Protein AF-A0A925U7J2-F1 (afdb_monomer_lite)

Foldseek 3Di:
DLVVCLVVLCVQLVQLQVQLVCLVVPVQGPDDRDDDPVVVVCVVVVHDPSVCSVVSNVSSVVSVVVNVVSPDPDDPPPD

Radius of gyration: 15.02 Å; chains: 1; bounding box: 40×24×40 Å

pLDDT: mean 92.62, std 7.79, range [54.38, 98.0]

Secondary structure (DSSP, 8-state):
-HHHHHHHHHHHHHHHHHHHHHHHHHSS-SSSSSPPTTHHHHHHTT--GGG-HHHHHHHHHHHHHHHHHHHS---GGG-

Structure (mmCIF, N/CA/C/O backbone):
data_AF-A0A925U7J2-F1
#
_entry.id   AF-A0A925U7J2-F1
#
loop_
_atom_site.group_PDB
_atom_site.id
_atom_site.type_symbol
_atom_site.label_atom_id
_atom_site.label_alt_id
_atom_site.label_comp_id
_atom_site.label_asym_id
_atom_site.label_entity_id
_atom_site.label_seq_id
_atom_site.pdbx_PDB_ins_code
_atom_site.Cartn_x
_atom_site.Cartn_y
_atom_site.Cartn_z
_atom_site.occupancy
_atom_site.B_iso_or_equiv
_atom_site.auth_seq_id
_atom_site.auth_comp_id
_atom_site.auth_asym_id
_atom_site.auth_atom_id
_atom_site.pdbx_PDB_model_num
ATOM 1 N N . MET A 1 1 ? -5.454 -8.375 20.348 1.00 84.62 1 MET A N 1
ATOM 2 C CA . MET A 1 1 ? -5.590 -8.688 18.903 1.00 84.62 1 MET A CA 1
ATOM 3 C C . MET A 1 1 ? -5.873 -7.469 18.030 1.00 84.62 1 MET A C 1
ATOM 5 O O . MET A 1 1 ? -5.137 -7.277 17.075 1.00 84.62 1 MET A O 1
ATOM 9 N N . LYS A 1 2 ? -6.862 -6.615 18.347 1.00 89.50 2 LYS A N 1
ATOM 10 C CA . LYS A 1 2 ? -7.252 -5.460 17.503 1.00 89.50 2 LYS A CA 1
ATOM 11 C C . LYS A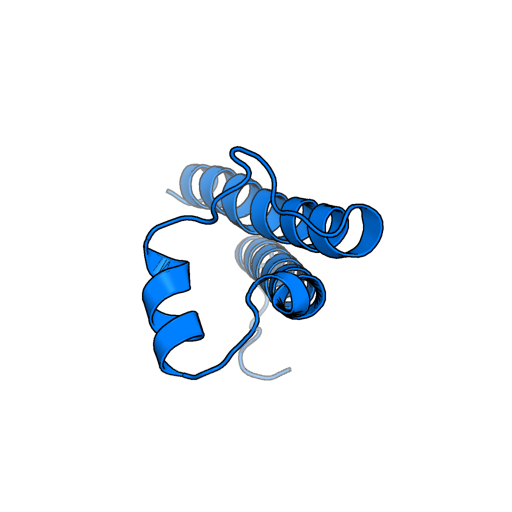 1 2 ? -6.097 -4.498 17.168 1.00 89.50 2 LYS A C 1
ATOM 13 O O . LYS A 1 2 ? -5.932 -4.118 16.016 1.00 89.50 2 LYS A O 1
ATOM 18 N N . ILE A 1 3 ? -5.242 -4.189 18.147 1.00 95.81 3 ILE A N 1
ATOM 19 C CA . ILE A 1 3 ? -4.047 -3.345 17.951 1.00 95.81 3 ILE A CA 1
ATOM 20 C C . ILE A 1 3 ? -3.051 -3.992 16.979 1.00 95.81 3 ILE A C 1
ATOM 22 O O . ILE A 1 3 ? -2.614 -3.343 16.038 1.00 95.81 3 ILE A O 1
ATOM 26 N N . LEU A 1 4 ? -2.737 -5.282 17.149 1.00 97.19 4 LEU A N 1
ATOM 27 C CA . LEU A 1 4 ? -1.850 -6.008 16.233 1.00 97.19 4 LEU A CA 1
ATOM 28 C C . LEU A 1 4 ? -2.405 -6.009 14.801 1.00 97.19 4 LEU A C 1
ATOM 30 O O . LEU A 1 4 ? -1.680 -5.688 13.866 1.00 97.19 4 LEU A O 1
ATOM 34 N N . ILE A 1 5 ? -3.702 -6.298 14.644 1.00 95.75 5 ILE A N 1
ATOM 35 C CA . ILE A 1 5 ? -4.396 -6.235 13.347 1.00 95.75 5 ILE A CA 1
ATOM 36 C C . ILE A 1 5 ? -4.294 -4.830 12.746 1.00 95.75 5 ILE A C 1
ATOM 38 O O . ILE A 1 5 ? -4.141 -4.691 11.541 1.00 95.75 5 ILE A O 1
ATOM 42 N N . THR A 1 6 ? -4.316 -3.792 13.578 1.00 96.38 6 THR A N 1
ATOM 43 C CA . THR A 1 6 ? -4.190 -2.402 13.127 1.00 96.38 6 THR A CA 1
ATOM 44 C C . THR A 1 6 ? -2.803 -2.080 12.617 1.00 96.38 6 THR A C 1
ATOM 46 O O . THR A 1 6 ? -2.678 -1.483 11.554 1.00 96.38 6 THR A O 1
ATOM 49 N N . ILE A 1 7 ? -1.764 -2.519 13.325 1.00 97.69 7 ILE A N 1
ATOM 50 C CA . ILE A 1 7 ? -0.378 -2.334 12.885 1.00 97.69 7 ILE A CA 1
ATOM 51 C C . ILE A 1 7 ? -0.156 -3.061 11.556 1.00 97.69 7 ILE A C 1
ATOM 53 O O . ILE A 1 7 ? 0.292 -2.451 10.590 1.00 97.69 7 ILE A O 1
ATOM 57 N N . LEU A 1 8 ? -0.538 -4.340 11.477 1.00 97.50 8 LEU A N 1
ATOM 58 C CA . LEU A 1 8 ? -0.437 -5.121 10.241 1.00 97.50 8 LEU A CA 1
ATOM 59 C C . LEU A 1 8 ? -1.282 -4.508 9.117 1.00 97.50 8 LEU A C 1
ATOM 61 O O . LEU A 1 8 ? -0.853 -4.462 7.967 1.00 97.50 8 LEU A O 1
ATOM 65 N N . GLY A 1 9 ? -2.461 -3.994 9.462 1.00 96.50 9 GLY A N 1
ATOM 66 C CA . GLY A 1 9 ? -3.379 -3.336 8.550 1.00 96.50 9 GLY A CA 1
ATOM 67 C C . GLY A 1 9 ? -2.780 -2.080 7.923 1.00 96.50 9 GLY A C 1
ATOM 68 O O . GLY A 1 9 ? -2.747 -1.963 6.700 1.00 96.50 9 GLY A O 1
ATOM 69 N N . LEU A 1 10 ? -2.256 -1.174 8.752 1.00 97.56 10 LEU A N 1
ATOM 70 C CA . LEU A 1 10 ? -1.603 0.059 8.307 1.00 97.56 10 LEU A CA 1
ATOM 71 C C . LEU A 1 10 ? -0.376 -0.231 7.450 1.00 97.56 10 LEU A C 1
ATOM 73 O O . LEU A 1 10 ? -0.228 0.375 6.392 1.00 97.56 10 LEU A O 1
ATOM 77 N N . LEU A 1 11 ? 0.480 -1.163 7.882 1.00 97.94 11 LEU A N 1
ATOM 78 C CA . LEU A 1 11 ? 1.682 -1.525 7.132 1.00 97.94 11 LEU A CA 1
ATOM 79 C C . LEU A 1 11 ? 1.324 -2.085 5.753 1.00 97.94 11 LEU A C 1
ATOM 81 O O . LEU A 1 11 ? 1.882 -1.641 4.756 1.00 97.94 11 LEU A O 1
ATOM 85 N N . ASN A 1 12 ? 0.360 -3.004 5.683 1.00 97.38 12 ASN A N 1
ATOM 86 C CA . ASN A 1 12 ? -0.035 -3.637 4.428 1.00 97.38 12 ASN A CA 1
ATOM 87 C C . ASN A 1 12 ? -0.731 -2.653 3.470 1.00 97.38 12 ASN A C 1
ATOM 89 O O . ASN A 1 12 ? -0.307 -2.497 2.326 1.00 97.38 12 ASN A O 1
ATOM 93 N N . GLY A 1 13 ? -1.766 -1.946 3.939 1.00 97.56 13 GLY A N 1
ATOM 94 C CA . GLY A 1 13 ? -2.514 -0.992 3.111 1.00 97.56 13 GLY A CA 1
ATOM 95 C C . GLY A 1 13 ? -1.678 0.223 2.711 1.00 97.56 13 GLY A C 1
ATOM 96 O O . GLY A 1 13 ? -1.714 0.651 1.558 1.00 97.56 13 GLY A O 1
ATOM 97 N N . GLY A 1 14 ? -0.869 0.736 3.642 1.00 98.00 14 GLY A N 1
ATOM 98 C CA . GLY A 1 14 ? 0.065 1.827 3.382 1.00 98.00 14 GLY A CA 1
ATOM 99 C C . GLY A 1 14 ? 1.137 1.437 2.369 1.00 98.00 14 GLY A C 1
ATOM 100 O O . GLY A 1 14 ? 1.391 2.202 1.442 1.00 98.00 14 GLY A O 1
ATOM 101 N N . TYR A 1 15 ? 1.718 0.238 2.491 1.00 97.06 15 TYR A N 1
ATOM 102 C CA . TYR A 1 15 ? 2.698 -0.246 1.520 1.00 97.06 15 TYR A CA 1
ATOM 103 C C . TYR A 1 15 ? 2.086 -0.378 0.125 1.00 97.06 15 TYR A C 1
ATOM 105 O O . TYR A 1 15 ? 2.649 0.173 -0.812 1.00 97.06 15 TYR A O 1
ATOM 113 N N . MET A 1 16 ? 0.907 -0.999 -0.022 1.00 96.94 16 MET A N 1
ATOM 114 C CA . MET A 1 16 ? 0.234 -1.092 -1.329 1.00 96.94 16 MET A CA 1
ATOM 115 C C . MET A 1 16 ? -0.032 0.281 -1.950 1.00 96.94 16 MET A C 1
ATOM 117 O O . MET A 1 16 ? 0.228 0.486 -3.135 1.00 96.94 16 MET A O 1
ATOM 121 N N . LEU A 1 17 ? -0.526 1.228 -1.150 1.00 97.69 17 LEU A N 1
ATOM 122 C CA . LEU A 1 17 ? -0.847 2.569 -1.626 1.00 97.69 17 LEU A CA 1
ATOM 123 C C . LEU A 1 17 ? 0.408 3.313 -2.093 1.00 97.69 17 LEU A C 1
ATOM 125 O O . LEU A 1 17 ? 0.425 3.865 -3.193 1.00 97.69 17 LEU A O 1
ATOM 129 N N . LEU A 1 18 ? 1.467 3.300 -1.280 1.00 97.69 18 LEU A N 1
ATOM 130 C CA . LEU A 1 18 ? 2.740 3.931 -1.625 1.00 97.69 18 LEU A CA 1
ATOM 131 C C . LEU A 1 18 ? 3.374 3.274 -2.848 1.00 97.69 18 LEU A C 1
ATOM 133 O O . LEU A 1 18 ? 3.810 3.974 -3.756 1.00 97.69 18 LEU A O 1
ATOM 137 N N . ASP A 1 19 ? 3.396 1.949 -2.897 1.00 95.50 19 ASP A N 1
ATOM 138 C CA . ASP A 1 19 ? 4.006 1.192 -3.984 1.00 9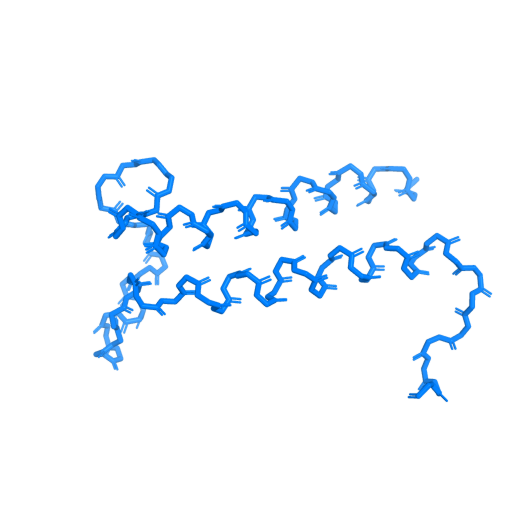5.50 19 ASP A CA 1
ATOM 139 C C . ASP A 1 19 ? 3.271 1.431 -5.315 1.00 95.50 19 ASP A C 1
ATOM 141 O O . ASP A 1 19 ? 3.894 1.718 -6.338 1.00 95.50 19 ASP A O 1
ATOM 145 N N . GLY A 1 20 ? 1.934 1.470 -5.291 1.00 96.62 20 GLY A N 1
ATOM 146 C CA . GLY A 1 20 ? 1.128 1.834 -6.457 1.00 96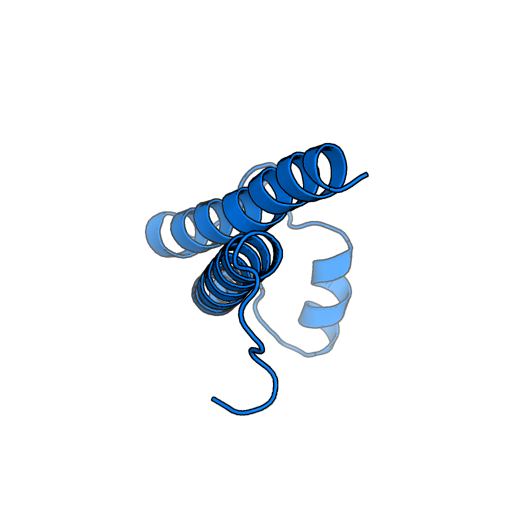.62 20 GLY A CA 1
ATOM 147 C C . GLY A 1 20 ? 1.370 3.268 -6.948 1.00 96.62 20 GLY A C 1
ATOM 148 O O . GLY A 1 20 ? 1.461 3.495 -8.158 1.00 96.62 20 GLY A O 1
ATOM 149 N N . LEU A 1 21 ? 1.549 4.231 -6.034 1.00 97.44 21 LEU A N 1
ATOM 150 C CA . LEU A 1 21 ? 1.950 5.599 -6.393 1.00 97.44 21 LEU A CA 1
ATOM 151 C C . LEU A 1 21 ? 3.356 5.631 -7.005 1.00 97.44 21 LEU A C 1
ATOM 153 O O . LEU A 1 21 ? 3.574 6.307 -8.010 1.00 97.44 21 LEU A O 1
ATOM 157 N N . VAL A 1 22 ? 4.314 4.890 -6.440 1.00 96.62 22 VAL A N 1
ATOM 158 C CA . VAL A 1 22 ? 5.682 4.818 -6.977 1.00 96.62 22 VAL A CA 1
ATOM 159 C C . VAL A 1 22 ? 5.678 4.251 -8.395 1.00 96.62 22 VAL A C 1
ATOM 161 O O . VAL A 1 22 ? 6.349 4.816 -9.258 1.00 96.62 22 VAL A O 1
ATOM 164 N N . VAL A 1 23 ? 4.879 3.220 -8.673 1.00 95.88 23 VAL A N 1
ATOM 165 C CA . VAL A 1 23 ? 4.710 2.686 -10.032 1.00 95.88 23 VAL A CA 1
ATOM 166 C C . VAL A 1 23 ? 4.164 3.742 -10.986 1.00 95.88 23 VAL A C 1
ATOM 168 O O . VAL A 1 23 ? 4.712 3.906 -12.074 1.00 95.88 23 VAL A O 1
ATOM 171 N N . LEU A 1 24 ? 3.141 4.500 -10.581 1.00 95.62 24 LEU A N 1
ATOM 172 C CA . LEU A 1 24 ? 2.572 5.559 -11.420 1.00 95.62 24 LEU A CA 1
ATOM 173 C C . LEU A 1 24 ? 3.580 6.659 -11.762 1.00 95.62 24 LEU A C 1
ATOM 175 O O . LEU A 1 24 ? 3.623 7.113 -12.903 1.00 95.62 24 LEU A O 1
ATOM 179 N N . PHE A 1 25 ? 4.389 7.091 -10.793 1.00 95.81 25 PHE A N 1
ATOM 180 C CA . PHE A 1 25 ? 5.313 8.211 -10.995 1.00 95.81 25 PHE A CA 1
ATOM 181 C C . PHE A 1 25 ? 6.676 7.803 -11.555 1.00 95.81 25 PHE A C 1
ATOM 183 O O . PHE A 1 25 ? 7.323 8.602 -12.228 1.00 95.81 25 PHE A O 1
ATOM 190 N N . LYS A 1 26 ? 7.150 6.591 -11.250 1.00 94.81 26 LYS A N 1
ATOM 191 C CA . LYS A 1 26 ? 8.511 6.136 -11.582 1.00 94.81 26 LYS A CA 1
ATOM 192 C C . LYS A 1 26 ? 8.546 4.962 -12.555 1.00 94.81 26 LYS A C 1
ATOM 194 O O . LYS A 1 26 ? 9.636 4.559 -12.949 1.00 94.81 26 LYS A O 1
ATOM 199 N N . GLY A 1 27 ? 7.397 4.387 -12.906 1.00 93.44 27 GLY A N 1
ATOM 200 C CA . GLY A 1 27 ? 7.306 3.227 -13.795 1.00 93.44 27 GLY A CA 1
ATOM 201 C C . GLY A 1 27 ? 7.858 1.928 -13.198 1.00 93.44 27 GLY A C 1
ATOM 202 O O . GLY A 1 27 ? 8.072 0.973 -13.937 1.00 93.44 27 GLY A O 1
ATOM 203 N N . LYS A 1 28 ? 8.121 1.875 -11.885 1.00 93.62 28 LYS A N 1
ATO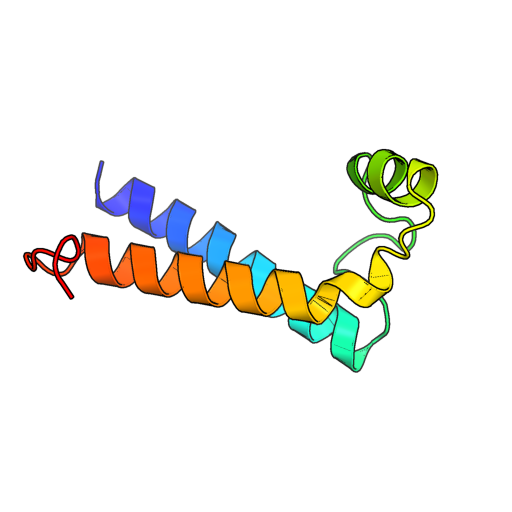M 204 C CA . LYS A 1 28 ? 8.652 0.688 -11.199 1.00 93.62 28 LYS A CA 1
ATOM 205 C C . LYS A 1 28 ? 8.145 0.571 -9.768 1.00 93.62 28 LYS A C 1
ATOM 207 O O . LYS A 1 28 ? 7.822 1.580 -9.153 1.00 93.62 28 LYS A O 1
ATOM 212 N N . TYR A 1 29 ? 8.126 -0.650 -9.248 1.00 93.44 29 TYR A N 1
ATOM 213 C CA . TYR A 1 29 ? 7.804 -0.943 -7.852 1.00 93.44 29 TYR A CA 1
ATOM 214 C C . TYR A 1 29 ? 8.953 -0.563 -6.902 1.00 93.44 29 TYR A C 1
ATOM 216 O O . TYR A 1 29 ? 10.100 -0.359 -7.320 1.00 93.44 29 TYR A O 1
ATOM 224 N N . ILE A 1 30 ? 8.648 -0.472 -5.610 1.00 93.44 30 ILE A N 1
ATOM 225 C CA . ILE A 1 30 ? 9.626 -0.303 -4.537 1.00 93.44 30 ILE A CA 1
ATOM 226 C C . ILE A 1 30 ? 10.469 -1.580 -4.426 1.00 93.44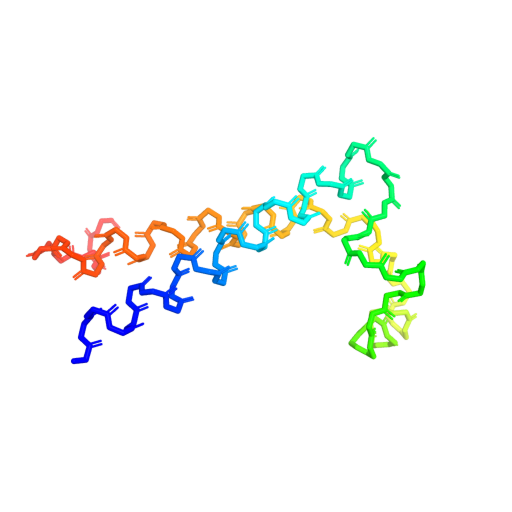 30 ILE A C 1
ATOM 228 O O . ILE A 1 30 ? 9.955 -2.674 -4.210 1.00 93.44 30 ILE A O 1
ATOM 232 N N . GLY A 1 31 ? 11.792 -1.424 -4.511 1.00 90.00 31 GLY A N 1
ATOM 233 C CA . GLY A 1 31 ? 12.751 -2.516 -4.364 1.00 90.00 31 GLY A CA 1
ATOM 234 C C . GLY A 1 31 ? 13.503 -2.828 -5.665 1.00 90.00 31 GLY A C 1
ATOM 235 O O . GLY A 1 31 ? 13.876 -1.890 -6.378 1.00 90.00 31 GLY A O 1
ATOM 236 N N . PRO A 1 32 ? 13.817 -4.109 -5.938 1.00 88.81 32 PRO A N 1
ATOM 237 C CA . PRO A 1 32 ? 14.629 -4.504 -7.087 1.00 88.81 32 PRO A CA 1
ATOM 238 C C . PRO A 1 32 ? 13.913 -4.242 -8.419 1.00 88.81 32 PRO A C 1
ATOM 240 O O . PRO A 1 32 ? 12.688 -4.205 -8.483 1.00 88.81 32 PRO A O 1
ATOM 243 N N . GLU A 1 33 ? 14.682 -4.106 -9.505 1.00 87.19 33 GLU A N 1
ATOM 244 C CA . GLU A 1 33 ? 14.126 -3.845 -10.844 1.00 87.19 33 GLU A CA 1
ATOM 245 C C . GLU A 1 33 ? 13.184 -4.950 -11.321 1.00 87.19 33 GLU A C 1
ATOM 247 O O . GLU A 1 33 ? 12.159 -4.680 -11.947 1.00 87.19 33 GLU A O 1
ATOM 252 N N . LYS A 1 34 ? 13.521 -6.204 -11.009 1.00 89.12 34 LYS A N 1
ATOM 253 C CA . LYS A 1 34 ? 12.673 -7.343 -11.331 1.00 89.12 34 LYS A CA 1
ATOM 254 C C . LYS A 1 34 ? 11.583 -7.482 -10.263 1.00 89.12 34 LYS A C 1
ATOM 256 O O . LYS A 1 34 ? 11.922 -7.699 -9.097 1.00 89.12 34 LYS A O 1
ATOM 261 N N . PRO A 1 35 ? 10.295 -7.429 -10.642 1.00 89.75 35 PRO A N 1
ATOM 262 C CA . PRO A 1 35 ? 9.211 -7.624 -9.695 1.00 89.75 35 PRO A CA 1
ATOM 263 C C . PRO A 1 35 ? 9.205 -9.061 -9.162 1.00 89.75 35 PRO A C 1
ATOM 265 O O . PRO A 1 35 ? 9.777 -9.982 -9.755 1.00 89.75 35 PRO A O 1
ATOM 268 N N . GLY A 1 36 ? 8.578 -9.240 -7.999 1.00 89.69 36 GLY A N 1
ATOM 269 C CA . GLY A 1 36 ? 8.605 -10.499 -7.259 1.00 89.69 36 GLY A CA 1
ATOM 270 C C . GLY A 1 36 ? 7.997 -11.694 -8.014 1.00 89.69 36 GLY A C 1
ATOM 271 O O . GLY A 1 36 ? 7.376 -11.532 -9.065 1.00 89.69 36 GLY A O 1
ATOM 272 N N . PRO A 1 37 ? 8.109 -12.917 -7.461 1.00 92.44 37 PRO A N 1
ATOM 273 C CA . PRO A 1 37 ? 7.717 -14.158 -8.141 1.00 92.44 37 PRO A CA 1
ATOM 274 C C . PRO A 1 37 ? 6.273 -14.182 -8.658 1.00 92.44 37 PRO A C 1
ATOM 276 O O . PRO A 1 37 ? 5.998 -14.810 -9.680 1.00 92.44 37 PRO A O 1
ATOM 279 N N . TRP A 1 38 ? 5.365 -13.469 -7.986 1.00 90.44 38 TRP A N 1
ATOM 280 C CA . TRP A 1 38 ? 3.965 -13.328 -8.388 1.00 90.44 38 TRP A CA 1
ATOM 281 C C . TRP A 1 38 ? 3.790 -12.675 -9.761 1.00 90.44 38 TRP A C 1
ATOM 283 O O . TRP A 1 38 ? 2.846 -13.017 -10.472 1.00 90.44 38 TRP A O 1
ATOM 293 N N . ALA A 1 39 ? 4.723 -11.820 -10.190 1.00 93.75 39 ALA A N 1
ATOM 294 C CA . ALA A 1 39 ? 4.688 -11.211 -11.515 1.00 93.75 39 ALA A CA 1
ATOM 295 C C . ALA A 1 39 ? 4.720 -12.253 -12.641 1.00 93.75 39 ALA A C 1
ATOM 297 O O . ALA A 1 39 ? 4.097 -12.049 -13.678 1.00 93.75 39 ALA A O 1
ATOM 298 N N . ASN A 1 40 ? 5.343 -13.416 -12.416 1.00 95.00 40 ASN A N 1
ATOM 299 C CA . ASN A 1 40 ? 5.377 -14.496 -13.404 1.00 95.00 40 ASN A CA 1
ATOM 300 C C . ASN A 1 40 ? 3.977 -15.010 -13.765 1.00 95.00 40 ASN A C 1
ATOM 302 O O . ASN A 1 40 ? 3.765 -15.447 -14.894 1.00 95.00 40 ASN A O 1
ATOM 306 N N . LEU A 1 41 ? 3.021 -14.973 -12.830 1.00 95.69 41 LEU A N 1
ATOM 307 C CA . LEU A 1 41 ? 1.640 -15.368 -13.108 1.00 95.69 41 LEU A CA 1
ATOM 308 C C . LEU A 1 41 ? 0.966 -14.362 -14.048 1.00 95.69 41 LEU A C 1
ATOM 310 O O . LEU A 1 41 ? 0.356 -14.762 -15.032 1.00 95.69 41 LEU A O 1
ATOM 314 N N . PHE A 1 42 ? 1.146 -13.066 -13.797 1.00 95.12 42 PHE A N 1
ATOM 315 C CA . PHE A 1 42 ? 0.622 -12.002 -14.655 1.00 95.12 42 PHE A CA 1
ATOM 316 C C . PHE A 1 42 ? 1.277 -12.003 -16.036 1.00 95.12 42 PHE A C 1
ATOM 318 O O . PHE A 1 42 ? 0.579 -11.898 -17.042 1.00 95.12 42 PHE A O 1
ATOM 325 N N . TYR A 1 43 ? 2.590 -12.227 -16.108 1.00 95.12 43 TYR A N 1
ATOM 326 C CA . TYR A 1 43 ? 3.295 -12.351 -17.382 1.00 95.12 43 TYR A CA 1
ATOM 327 C C . TYR A 1 43 ? 2.790 -13.531 -18.215 1.00 95.12 43 TYR A C 1
ATOM 329 O O . TYR A 1 43 ? 2.616 -13.385 -19.421 1.00 95.12 43 TYR A O 1
ATOM 337 N N . LYS A 1 44 ? 2.462 -14.672 -17.591 1.00 96.81 44 LYS A N 1
ATOM 338 C CA . LYS A 1 44 ? 1.813 -15.802 -18.287 1.00 96.81 44 LYS A CA 1
ATOM 339 C C . LYS A 1 44 ? 0.433 -15.452 -18.851 1.00 96.81 44 LYS A C 1
ATOM 341 O O . LYS A 1 44 ? -0.004 -16.085 -19.805 1.00 96.81 44 LYS A O 1
ATOM 346 N N . LEU A 1 45 ? -0.237 -14.457 -18.277 1.00 96.69 45 LEU A N 1
ATOM 347 C CA . LEU A 1 45 ? -1.516 -13.926 -18.748 1.00 96.69 45 LEU A CA 1
ATOM 348 C C . LEU A 1 45 ? -1.346 -12.748 -19.726 1.00 96.69 45 LEU A C 1
ATOM 350 O O . LEU A 1 45 ? -2.335 -12.112 -20.078 1.00 96.69 45 LEU A O 1
ATOM 354 N N . ASN A 1 46 ? -0.117 -12.447 -20.166 1.00 95.94 46 ASN A N 1
ATOM 355 C CA . ASN A 1 46 ? 0.226 -11.275 -20.982 1.00 95.94 46 ASN A CA 1
ATOM 356 C C . ASN A 1 46 ? -0.158 -9.930 -20.334 1.00 95.94 46 ASN A C 1
ATOM 358 O O . ASN A 1 46 ? -0.457 -8.956 -21.025 1.00 95.94 46 ASN A O 1
ATOM 362 N N . ILE A 1 47 ? -0.142 -9.864 -19.000 1.00 95.56 47 ILE A N 1
ATOM 363 C CA . ILE A 1 47 ? -0.418 -8.645 -18.238 1.00 95.56 47 ILE A CA 1
ATOM 364 C C . ILE A 1 47 ? 0.904 -7.994 -17.831 1.00 95.56 47 ILE A C 1
ATOM 366 O O . ILE A 1 47 ? 1.748 -8.612 -17.180 1.00 95.56 47 ILE A O 1
ATOM 370 N N . ASP A 1 48 ? 1.057 -6.718 -18.177 1.00 94.19 48 ASP A N 1
ATOM 371 C CA . ASP A 1 48 ? 2.157 -5.886 -17.700 1.00 94.19 48 ASP A CA 1
ATOM 372 C C . ASP A 1 48 ? 1.900 -5.449 -16.254 1.00 94.19 48 ASP A C 1
ATOM 374 O O . ASP A 1 48 ? 1.026 -4.624 -15.973 1.00 94.19 48 ASP A O 1
ATOM 378 N N . VAL A 1 49 ? 2.680 -6.003 -15.328 1.00 94.19 49 VAL A N 1
ATOM 379 C CA . VAL A 1 49 ? 2.561 -5.704 -13.897 1.00 94.19 49 VAL A CA 1
ATOM 380 C C . VAL A 1 49 ? 2.823 -4.237 -13.573 1.00 94.19 49 VAL A C 1
ATOM 382 O O . VAL A 1 49 ? 2.214 -3.717 -12.647 1.00 94.19 49 VAL A O 1
ATOM 385 N N . PHE A 1 50 ? 3.633 -3.520 -14.354 1.00 94.50 50 PHE A N 1
ATOM 386 C CA . PHE A 1 50 ? 3.895 -2.098 -14.104 1.00 94.50 50 PHE A CA 1
ATOM 387 C C . PHE A 1 50 ? 2.691 -1.205 -14.431 1.00 94.50 50 PHE A C 1
ATOM 389 O O . PHE A 1 50 ? 2.667 -0.031 -14.073 1.00 94.50 50 PHE A O 1
ATOM 396 N N . LYS A 1 51 ? 1.638 -1.759 -15.043 1.00 94.19 51 LYS A N 1
ATOM 397 C CA . LYS A 1 51 ? 0.351 -1.073 -15.224 1.00 94.19 51 LYS A CA 1
ATOM 398 C C . LYS A 1 51 ? -0.629 -1.319 -14.078 1.00 94.19 51 LYS A C 1
ATOM 400 O O . LYS A 1 51 ? -1.701 -0.721 -14.066 1.00 94.19 51 LYS A O 1
ATOM 405 N N . LEU A 1 52 ? -0.276 -2.154 -13.097 1.00 94.69 52 LEU A N 1
ATOM 406 C CA . LEU A 1 52 ? -1.130 -2.463 -11.945 1.00 94.69 52 LEU A CA 1
ATOM 407 C C . LEU A 1 52 ? -1.018 -1.431 -10.809 1.00 94.69 52 LEU A C 1
ATOM 409 O O . LEU A 1 52 ? -1.683 -1.585 -9.788 1.00 94.69 52 LEU A O 1
ATOM 413 N N . GLY A 1 53 ? -0.236 -0.357 -10.974 1.00 94.38 53 GLY A N 1
ATOM 414 C CA . GLY A 1 53 ? -0.121 0.731 -9.991 1.00 94.38 53 GLY A CA 1
ATOM 415 C C . GLY A 1 53 ? -1.472 1.286 -9.499 1.00 94.38 53 GLY A C 1
ATOM 416 O O . GLY A 1 53 ? -1.706 1.294 -8.290 1.00 94.38 53 GLY A O 1
ATOM 417 N N . PRO A 1 54 ? -2.416 1.660 -10.390 1.00 96.44 54 PRO A N 1
ATOM 418 C CA . PRO A 1 54 ? -3.766 2.073 -9.994 1.00 96.44 54 PRO A CA 1
ATOM 419 C C . PRO A 1 54 ? -4.514 1.028 -9.161 1.00 96.44 54 PRO A C 1
ATOM 421 O O . PRO A 1 54 ? -5.198 1.374 -8.201 1.00 96.44 54 PRO A O 1
ATOM 424 N N . LEU A 1 55 ? -4.359 -0.255 -9.499 1.00 96.12 55 LEU A N 1
ATOM 425 C CA . LEU A 1 55 ? -5.004 -1.351 -8.780 1.00 96.12 55 LEU A CA 1
ATOM 426 C C . LEU A 1 55 ? -4.473 -1.454 -7.343 1.00 96.12 55 LEU A C 1
ATOM 428 O O . LEU A 1 55 ? -5.254 -1.612 -6.407 1.00 96.12 55 LEU A O 1
ATOM 432 N N . PHE A 1 56 ? -3.160 -1.297 -7.160 1.00 95.88 56 PHE A N 1
ATOM 433 C CA . PHE A 1 56 ? -2.520 -1.266 -5.841 1.00 95.88 56 PHE A CA 1
ATOM 434 C C . PHE A 1 56 ? -2.993 -0.079 -4.995 1.00 95.88 56 PHE A C 1
ATOM 436 O O . PHE A 1 56 ? -3.238 -0.243 -3.802 1.00 95.88 56 PHE A O 1
ATOM 443 N N . ILE A 1 57 ? -3.199 1.091 -5.607 1.00 97.88 57 ILE A N 1
ATOM 444 C CA . ILE A 1 57 ? -3.749 2.265 -4.911 1.00 97.88 57 ILE A CA 1
ATOM 445 C C . ILE A 1 57 ? -5.179 1.995 -4.443 1.00 97.88 57 ILE A C 1
ATOM 447 O O . ILE A 1 57 ? -5.490 2.240 -3.280 1.00 97.88 57 ILE A O 1
ATOM 451 N N . ILE A 1 58 ? -6.035 1.460 -5.320 1.00 98.00 58 ILE A N 1
ATOM 452 C CA . ILE A 1 58 ? -7.431 1.144 -4.982 1.00 98.00 58 ILE A CA 1
ATOM 453 C C . ILE A 1 58 ? -7.486 0.127 -3.839 1.00 98.00 58 ILE A C 1
ATOM 455 O O . ILE A 1 58 ? -8.183 0.355 -2.850 1.00 98.00 58 ILE A O 1
ATOM 459 N N . PHE A 1 59 ? -6.715 -0.961 -3.926 1.00 97.25 59 PHE A N 1
ATOM 460 C CA . PHE A 1 59 ? -6.670 -1.954 -2.853 1.00 97.25 59 PHE A CA 1
ATOM 461 C C . PHE A 1 59 ? -6.072 -1.399 -1.562 1.00 97.25 59 PHE A C 1
ATOM 463 O O . PHE A 1 59 ? -6.598 -1.692 -0.491 1.00 97.25 59 PHE A O 1
ATOM 470 N N . GLY A 1 60 ? -5.037 -0.560 -1.644 1.00 97.75 60 GLY A N 1
ATOM 471 C CA . GLY A 1 60 ? -4.480 0.135 -0.486 1.00 97.75 60 GLY A CA 1
ATOM 472 C C . GLY A 1 60 ? -5.525 1.009 0.211 1.00 97.75 60 GLY A C 1
ATOM 473 O O . GLY A 1 60 ? -5.694 0.915 1.426 1.00 97.75 60 GLY A O 1
ATOM 474 N N . LEU A 1 61 ? -6.296 1.793 -0.549 1.00 97.94 61 LEU A N 1
ATOM 475 C CA . LEU A 1 61 ? -7.394 2.606 -0.016 1.00 97.94 61 LEU A CA 1
ATOM 476 C C . LEU A 1 61 ? -8.491 1.746 0.618 1.00 97.94 61 LEU A C 1
ATOM 478 O O . LEU A 1 61 ? -8.882 2.013 1.752 1.00 97.94 61 LEU A O 1
ATOM 482 N N . PHE A 1 62 ? -8.955 0.694 -0.062 1.00 96.31 62 PHE A N 1
ATOM 483 C CA . PHE A 1 62 ? -9.951 -0.227 0.500 1.00 96.31 62 PHE A CA 1
ATOM 484 C C . PHE A 1 62 ? -9.463 -0.898 1.780 1.00 96.31 62 PHE A C 1
ATOM 486 O O . PHE A 1 62 ? -10.235 -1.048 2.724 1.00 96.31 62 PHE A O 1
ATOM 493 N N . TRP A 1 63 ? -8.181 -1.241 1.852 1.00 96.69 63 TRP A N 1
ATOM 494 C CA . TRP A 1 63 ? -7.589 -1.824 3.047 1.00 96.69 63 TRP A CA 1
ATOM 495 C C . TRP A 1 63 ? -7.563 -0.842 4.224 1.00 96.69 63 TRP A C 1
ATOM 497 O O . TRP A 1 63 ? -7.887 -1.210 5.354 1.00 96.69 63 TRP A O 1
ATOM 507 N N . LEU A 1 64 ? -7.225 0.425 3.968 1.00 96.31 64 LEU A N 1
ATOM 508 C CA . LEU A 1 64 ? -7.239 1.479 4.986 1.00 96.31 64 LEU A CA 1
ATOM 509 C C . LEU A 1 64 ? -8.667 1.842 5.421 1.00 96.31 64 LEU A C 1
ATOM 511 O O . LEU A 1 64 ? -8.896 2.066 6.609 1.00 96.31 64 LEU A O 1
ATOM 515 N N . ILE A 1 65 ? -9.633 1.836 4.498 1.00 94.94 65 ILE A N 1
ATOM 516 C CA . ILE A 1 65 ? -11.062 2.011 4.807 1.00 94.94 65 ILE A CA 1
ATOM 517 C C . ILE A 1 65 ? -11.567 0.847 5.657 1.00 94.94 65 ILE A C 1
ATOM 519 O O . ILE A 1 65 ? -12.223 1.075 6.669 1.00 94.94 65 ILE A O 1
ATOM 523 N N . TRP A 1 66 ? -11.227 -0.395 5.302 1.00 93.75 66 TRP A N 1
ATOM 524 C CA . TRP A 1 66 ? -11.557 -1.564 6.117 1.00 93.75 66 TRP A CA 1
ATOM 525 C C . TRP A 1 66 ? -10.956 -1.453 7.519 1.00 93.75 66 TRP A C 1
ATOM 527 O O . TRP A 1 66 ? -11.616 -1.761 8.514 1.00 93.75 66 TRP A O 1
ATOM 537 N N . LEU A 1 67 ? -9.722 -0.958 7.622 1.00 94.69 67 LEU A N 1
ATOM 538 C CA . LEU A 1 67 ? -9.098 -0.760 8.918 1.00 94.69 67 LEU A CA 1
ATOM 539 C C . LEU A 1 67 ? -9.789 0.339 9.732 1.00 94.69 67 LEU A C 1
ATOM 541 O O . LEU A 1 67 ? -9.976 0.175 10.936 1.00 94.69 67 LEU A O 1
ATOM 545 N N . TYR A 1 68 ? -10.202 1.432 9.095 1.00 93.00 68 TYR A N 1
ATOM 546 C CA . TYR A 1 68 ? -11.041 2.444 9.731 1.00 93.00 68 TYR A CA 1
ATOM 547 C C . TYR A 1 68 ? -12.360 1.829 10.223 1.00 93.00 68 TYR A C 1
ATOM 549 O O . TYR A 1 68 ? -12.705 1.968 11.400 1.00 93.00 68 TYR A O 1
ATOM 557 N N . ALA A 1 69 ? -13.030 1.054 9.368 1.00 91.69 69 ALA A N 1
ATOM 558 C CA . ALA A 1 69 ? -14.271 0.360 9.685 1.00 91.69 69 ALA A CA 1
ATOM 559 C C . ALA A 1 69 ? -14.123 -0.575 10.895 1.00 91.69 69 ALA A C 1
ATOM 561 O O . ALA A 1 69 ? -14.991 -0.585 11.763 1.00 91.69 69 ALA A O 1
ATOM 562 N N . LEU A 1 70 ? -12.994 -1.287 11.021 1.00 91.19 70 LEU A N 1
ATOM 563 C CA . LEU A 1 70 ? -12.693 -2.150 12.171 1.00 91.19 70 LEU A CA 1
ATOM 564 C C . LEU A 1 70 ? -12.757 -1.392 13.508 1.00 91.19 70 LEU A C 1
ATOM 566 O O . LEU A 1 70 ? -13.129 -1.969 14.536 1.00 91.19 70 LEU A O 1
ATOM 570 N N . TRP A 1 71 ? -12.359 -0.120 13.524 1.00 92.50 71 TRP A N 1
ATOM 571 C CA . TRP A 1 71 ? -12.3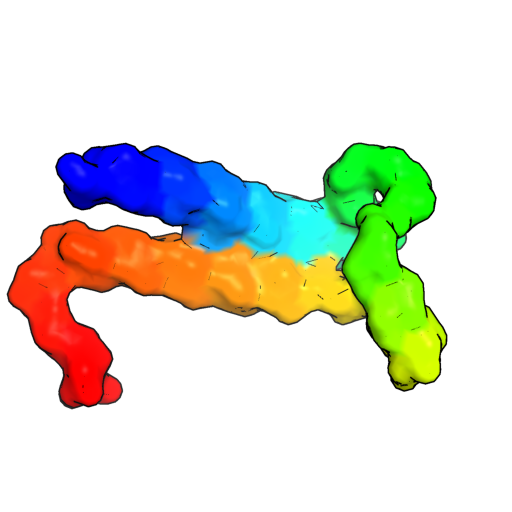67 0.716 14.727 1.00 92.50 71 TRP A CA 1
ATOM 572 C C . TRP A 1 71 ? -13.700 1.402 14.980 1.00 92.50 71 TRP A C 1
ATOM 574 O O . TRP A 1 71 ? -14.036 1.654 16.138 1.00 92.50 71 TRP A O 1
ATOM 584 N N . THR A 1 72 ? -14.481 1.647 13.935 1.00 88.06 72 THR A N 1
ATOM 585 C CA . THR A 1 72 ? -15.852 2.121 14.096 1.00 88.06 72 THR A CA 1
ATOM 586 C C . THR A 1 72 ? -16.747 0.965 14.548 1.00 88.06 72 THR A C 1
ATOM 588 O O . THR A 1 72 ? -16.798 -0.076 13.906 1.00 88.06 72 THR A O 1
ATOM 591 N N . ASN A 1 73 ? -17.512 1.126 15.628 1.00 79.69 73 ASN A N 1
ATOM 592 C CA . ASN A 1 73 ? -18.538 0.142 16.019 1.00 79.69 73 ASN A CA 1
ATOM 593 C C . ASN A 1 73 ? -19.794 0.233 15.123 1.00 79.69 73 ASN A C 1
ATOM 595 O O . ASN A 1 73 ? -20.914 0.045 15.590 1.00 79.69 73 ASN A O 1
ATOM 599 N N . GLN A 1 74 ? -19.619 0.605 13.855 1.00 78.94 74 GLN A N 1
ATOM 600 C CA . GLN A 1 74 ? -20.696 0.751 12.885 1.00 78.94 74 GLN A CA 1
ATOM 601 C C . GLN A 1 74 ? -20.901 -0.571 12.140 1.00 78.94 74 GLN A C 1
ATOM 603 O O . GLN A 1 74 ? -19.957 -1.331 11.933 1.00 78.94 74 GLN A O 1
ATOM 608 N N . ASN A 1 75 ? -22.138 -0.846 11.730 1.00 76.88 75 ASN A N 1
ATOM 609 C CA . ASN A 1 75 ? -22.438 -1.964 10.841 1.00 76.88 75 ASN A CA 1
ATOM 610 C C . ASN A 1 75 ? -22.252 -1.509 9.393 1.00 76.88 75 ASN A C 1
ATOM 612 O O . ASN A 1 75 ? -23.079 -0.776 8.863 1.00 76.88 75 ASN A O 1
ATOM 616 N N . TRP A 1 76 ? -21.179 -1.973 8.755 1.00 73.00 76 TRP A N 1
ATOM 617 C CA . TRP A 1 76 ? -20.851 -1.651 7.360 1.00 73.00 76 TRP A CA 1
ATOM 618 C C . TRP A 1 76 ? -21.508 -2.599 6.346 1.00 73.00 76 TRP A C 1
ATOM 620 O O . TRP A 1 76 ? -21.324 -2.442 5.148 1.00 73.00 76 TRP A O 1
ATOM 630 N N . THR A 1 77 ? -22.275 -3.587 6.813 1.00 72.81 77 THR A N 1
ATOM 631 C CA . THR A 1 77 ? -22.929 -4.606 5.974 1.00 72.81 77 THR A CA 1
ATOM 632 C C . THR A 1 77 ? -24.094 -4.056 5.143 1.00 72.81 77 THR A C 1
ATOM 634 O O . THR A 1 77 ? -24.470 -4.680 4.157 1.00 72.81 77 THR A O 1
ATOM 637 N N . TYR A 1 78 ? -24.678 -2.923 5.548 1.00 60.88 78 TYR A N 1
ATOM 638 C CA . TYR A 1 78 ? -25.910 -2.371 4.964 1.00 60.88 78 TYR A CA 1
ATOM 639 C C . TYR A 1 78 ? -25.802 -0.887 4.579 1.00 60.88 78 TYR A C 1
ATOM 641 O O . TYR A 1 78 ? -26.825 -0.206 4.523 1.00 60.88 78 TYR A O 1
ATOM 649 N N . ILE A 1 79 ? -24.582 -0.380 4.367 1.00 54.38 79 ILE A N 1
ATOM 650 C CA . ILE A 1 79 ? -24.407 0.881 3.629 1.00 54.38 79 ILE A CA 1
ATOM 651 C C . ILE A 1 79 ? -24.633 0.591 2.146 1.00 54.38 79 ILE A C 1
ATOM 653 O O . ILE A 1 79 ? -24.090 -0.434 1.675 1.00 54.38 79 ILE A O 1
#

Sequence (79 aa):
MKILITILGLLNGGYMLLDGLVVLFKGKYIGPEKPGPWANLFYKLNIDVFKLGPLFIIFGLFWLIWLYALWTNQNWTYI